Protein AF-A0AAV2LGY4-F1 (afdb_monomer_lite)

pLDDT: mean 78.93, std 14.62, range [42.22, 95.25]

Radius of gyration: 15.15 Å; chains: 1; bounding box: 28×25×45 Å

Structure (mmCIF, N/CA/C/O backbone):
data_AF-A0AAV2LGY4-F1
#
_entry.id   AF-A0AAV2LGY4-F1
#
loop_
_atom_site.group_PDB
_atom_site.id
_atom_site.type_symbol
_atom_site.label_atom_id
_atom_site.label_alt_id
_atom_site.label_comp_id
_atom_site.label_asym_id
_atom_site.label_entity_id
_atom_site.label_seq_id
_atom_site.pdbx_PDB_ins_code
_atom_site.Cartn_x
_atom_site.Cartn_y
_atom_site.Cartn_z
_atom_site.occupancy
_atom_site.B_iso_or_equiv
_atom_site.auth_seq_id
_atom_site.auth_comp_id
_atom_site.auth_asym_id
_atom_site.auth_atom_id
_atom_site.pdbx_PDB_model_num
ATOM 1 N N . MET A 1 1 ? -4.498 -14.468 -19.080 1.00 42.22 1 MET A N 1
ATOM 2 C CA . MET A 1 1 ? -5.159 -14.145 -17.798 1.00 42.22 1 MET A CA 1
ATOM 3 C C . MET A 1 1 ? -4.244 -14.619 -16.675 1.00 42.22 1 MET A C 1
ATOM 5 O O . MET A 1 1 ? -3.896 -15.791 -16.664 1.00 42.22 1 MET A O 1
ATOM 9 N N . ILE A 1 2 ? -3.747 -13.719 -15.824 1.00 50.09 2 ILE A N 1
ATOM 10 C CA . ILE A 1 2 ? -2.839 -14.062 -14.717 1.00 50.09 2 ILE A CA 1
ATOM 11 C C . ILE A 1 2 ? -3.687 -14.154 -13.446 1.00 50.09 2 ILE A C 1
ATOM 13 O O . ILE A 1 2 ? -4.285 -13.159 -13.058 1.00 50.09 2 ILE A O 1
ATOM 17 N N . LEU A 1 3 ? -3.762 -15.345 -12.841 1.00 50.88 3 LEU A N 1
ATOM 18 C CA . LEU A 1 3 ? -4.647 -15.627 -11.702 1.00 50.88 3 LEU A CA 1
ATOM 19 C C . LEU A 1 3 ? -4.055 -15.175 -10.352 1.00 50.88 3 LEU A C 1
ATOM 21 O O . LEU A 1 3 ? -4.797 -14.793 -9.459 1.00 50.88 3 LEU A O 1
ATOM 25 N N . CYS A 1 4 ? -2.724 -15.208 -10.197 1.00 51.41 4 CYS A N 1
ATOM 26 C CA . CYS A 1 4 ? -2.010 -14.678 -9.030 1.00 51.41 4 CYS A CA 1
ATOM 27 C C . CYS A 1 4 ? -0.510 -14.498 -9.345 1.00 51.41 4 CYS A C 1
ATOM 29 O O . CYS A 1 4 ? 0.072 -15.290 -10.096 1.00 51.41 4 CYS A O 1
ATOM 31 N N . ARG A 1 5 ? 0.130 -13.462 -8.789 1.00 59.03 5 ARG A N 1
ATOM 32 C CA . ARG A 1 5 ? 1.591 -13.254 -8.803 1.00 59.03 5 ARG A CA 1
ATOM 33 C C . ARG A 1 5 ? 2.052 -12.906 -7.394 1.00 59.03 5 ARG A C 1
ATOM 35 O O . ARG A 1 5 ? 1.369 -12.188 -6.675 1.00 59.03 5 ARG A O 1
ATOM 42 N N . PHE A 1 6 ? 3.218 -13.417 -7.012 1.00 58.81 6 PHE A N 1
ATOM 43 C CA . PHE A 1 6 ? 3.819 -13.123 -5.716 1.00 58.81 6 PHE A CA 1
ATOM 44 C C . PHE A 1 6 ? 4.362 -11.690 -5.692 1.00 58.81 6 PHE A C 1
ATOM 46 O O . PHE A 1 6 ? 4.959 -11.235 -6.667 1.00 58.81 6 PHE A O 1
ATOM 53 N N . ALA A 1 7 ? 4.181 -10.995 -4.566 1.00 58.66 7 ALA A N 1
ATOM 54 C CA . ALA A 1 7 ? 4.642 -9.618 -4.368 1.00 58.66 7 ALA A CA 1
ATOM 55 C C . ALA A 1 7 ? 6.181 -9.470 -4.346 1.00 58.66 7 ALA A C 1
ATOM 57 O O . ALA A 1 7 ? 6.684 -8.352 -4.370 1.00 58.66 7 ALA A O 1
ATOM 58 N N . ASP A 1 8 ? 6.930 -10.578 -4.360 1.00 62.94 8 ASP A N 1
ATOM 59 C CA . ASP A 1 8 ? 8.401 -10.621 -4.362 1.00 62.94 8 ASP A CA 1
ATOM 60 C C . ASP A 1 8 ? 9.027 -10.363 -5.756 1.00 62.94 8 ASP A C 1
ATOM 62 O O . ASP A 1 8 ? 10.113 -10.825 -6.092 1.00 62.94 8 ASP A O 1
ATOM 66 N N . GLN A 1 9 ? 8.310 -9.649 -6.633 1.00 60.78 9 GLN A N 1
ATOM 67 C CA . GLN A 1 9 ? 8.744 -9.327 -8.002 1.00 60.78 9 GLN A CA 1
ATOM 68 C C . GLN A 1 9 ? 9.200 -7.870 -8.171 1.00 60.78 9 GLN A C 1
ATOM 70 O O . GLN A 1 9 ? 9.212 -7.349 -9.286 1.00 60.78 9 GLN A O 1
ATOM 75 N N . THR A 1 10 ? 9.595 -7.194 -7.090 1.00 59.81 10 THR A N 1
ATOM 76 C CA . THR A 1 10 ? 10.043 -5.789 -7.143 1.00 59.81 10 THR A CA 1
ATOM 77 C C . THR A 1 10 ? 11.558 -5.610 -7.220 1.00 59.81 10 THR A C 1
ATOM 79 O O . THR A 1 10 ? 12.043 -4.479 -7.215 1.00 59.81 10 THR A O 1
ATOM 82 N N . ALA A 1 11 ? 12.323 -6.701 -7.335 1.00 68.88 11 ALA A N 1
ATOM 83 C CA . ALA A 1 11 ? 13.772 -6.636 -7.489 1.00 68.88 11 ALA A CA 1
ATOM 84 C C . ALA A 1 11 ? 14.175 -5.812 -8.727 1.00 68.88 11 ALA A C 1
ATOM 86 O O . ALA A 1 11 ? 13.610 -5.969 -9.813 1.00 68.88 11 ALA A O 1
ATOM 87 N N . VAL A 1 12 ? 15.181 -4.947 -8.571 1.00 68.31 12 VAL A N 1
ATOM 88 C CA . VAL A 1 12 ? 15.612 -3.981 -9.600 1.00 68.31 12 VAL A CA 1
ATOM 89 C C . VAL A 1 12 ? 16.043 -4.682 -10.894 1.00 68.31 12 VAL A C 1
ATOM 91 O O . VAL A 1 12 ? 15.752 -4.191 -11.983 1.00 68.31 12 VAL A O 1
ATOM 94 N N . GLN A 1 13 ? 16.641 -5.871 -10.783 1.00 73.81 13 GLN A N 1
ATOM 95 C CA . GLN A 1 13 ? 17.065 -6.706 -11.912 1.00 73.81 13 GLN A CA 1
ATOM 96 C C . GLN A 1 13 ? 15.920 -7.313 -12.748 1.00 73.81 13 GLN A C 1
ATOM 98 O O . GLN A 1 13 ? 16.179 -7.905 -13.795 1.00 73.81 13 GLN A O 1
ATOM 103 N N . LEU A 1 14 ? 14.659 -7.199 -12.319 1.00 76.38 14 LEU A N 1
ATOM 104 C CA . LEU A 1 14 ? 13.525 -7.705 -13.092 1.00 76.38 14 LEU A CA 1
ATOM 105 C C . LEU A 1 14 ? 13.108 -6.720 -14.197 1.00 76.38 14 LEU A C 1
ATOM 107 O O . LEU A 1 14 ? 13.231 -5.507 -14.009 1.00 76.38 14 LEU A O 1
ATOM 111 N N . PRO A 1 15 ? 12.559 -7.213 -15.327 1.00 84.38 15 PRO A N 1
ATOM 112 C CA . PRO A 1 15 ? 11.999 -6.363 -16.372 1.00 84.38 15 PRO A CA 1
ATOM 113 C C . PRO A 1 15 ? 10.962 -5.368 -15.822 1.00 84.38 15 PRO A C 1
ATOM 115 O O . PRO A 1 15 ? 10.204 -5.741 -14.917 1.00 84.38 15 PRO A O 1
ATOM 118 N N . PRO A 1 16 ? 10.871 -4.144 -16.377 1.00 82.12 16 PRO A N 1
ATOM 119 C CA . PRO A 1 16 ? 9.961 -3.101 -15.896 1.00 82.12 16 PRO A CA 1
ATOM 120 C C . PRO A 1 16 ? 8.514 -3.573 -15.705 1.00 82.12 16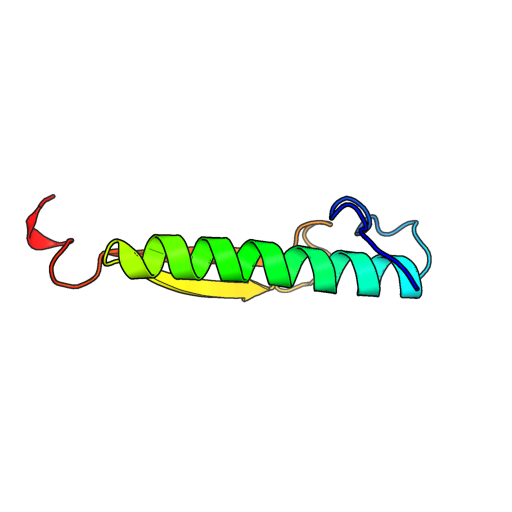 PRO A C 1
ATOM 122 O O . PRO A 1 16 ? 7.931 -3.321 -14.653 1.00 82.12 16 PRO A O 1
ATOM 125 N N . ASP A 1 17 ? 7.977 -4.343 -16.654 1.00 84.62 17 ASP A N 1
ATOM 126 C CA . ASP A 1 17 ? 6.604 -4.861 -16.594 1.00 84.62 17 ASP A CA 1
ATOM 127 C C . ASP A 1 17 ? 6.374 -5.770 -15.381 1.00 84.62 17 ASP A C 1
ATOM 129 O O . ASP A 1 17 ? 5.328 -5.713 -14.735 1.00 84.62 17 ASP A O 1
ATOM 133 N N . ARG A 1 18 ? 7.373 -6.587 -15.016 1.00 81.19 18 ARG A N 1
ATOM 134 C CA . ARG A 1 18 ? 7.287 -7.447 -13.826 1.00 81.19 18 ARG A CA 1
ATOM 135 C C . ARG A 1 18 ? 7.342 -6.630 -12.543 1.00 81.19 18 ARG A C 1
ATOM 137 O O . ARG A 1 18 ? 6.596 -6.929 -11.615 1.00 81.19 18 ARG A O 1
ATOM 144 N N . ARG A 1 19 ? 8.166 -5.577 -12.507 1.00 79.31 19 ARG A N 1
ATOM 145 C CA . ARG A 1 19 ? 8.225 -4.663 -11.357 1.00 79.31 19 ARG A CA 1
ATOM 146 C C . ARG A 1 19 ? 6.913 -3.903 -11.180 1.00 79.31 19 ARG A C 1
ATOM 148 O O . ARG A 1 19 ? 6.457 -3.762 -10.049 1.00 79.31 19 ARG A O 1
ATOM 155 N N . LEU A 1 20 ? 6.279 -3.473 -12.274 1.00 81.31 20 LEU A N 1
ATOM 156 C CA . LEU A 1 20 ? 4.974 -2.809 -12.241 1.00 81.31 20 LEU A CA 1
ATOM 157 C C . LEU A 1 20 ? 3.888 -3.732 -11.674 1.00 81.31 20 LEU A C 1
ATOM 159 O O . LEU A 1 20 ? 3.158 -3.334 -10.768 1.00 81.31 20 LEU A O 1
ATOM 163 N N . ILE A 1 21 ? 3.832 -4.980 -12.146 1.00 84.25 21 ILE A N 1
ATOM 164 C CA . ILE A 1 21 ? 2.905 -5.990 -11.615 1.00 84.25 21 ILE A CA 1
ATOM 165 C C . ILE A 1 21 ? 3.180 -6.239 -10.127 1.00 84.25 21 ILE A C 1
ATOM 167 O O . ILE A 1 21 ? 2.255 -6.213 -9.319 1.00 84.25 21 ILE A O 1
ATOM 171 N N . GLY A 1 22 ? 4.448 -6.420 -9.741 1.00 81.19 22 GLY A N 1
ATOM 172 C CA . GLY A 1 22 ? 4.842 -6.602 -8.342 1.00 81.19 22 GLY A CA 1
ATOM 173 C C . GLY A 1 22 ? 4.401 -5.436 -7.452 1.00 81.19 22 GLY A C 1
ATOM 174 O O . GLY A 1 22 ? 3.851 -5.657 -6.373 1.00 81.19 22 GLY A O 1
ATOM 175 N N . LYS A 1 23 ? 4.556 -4.197 -7.934 1.00 81.50 23 LYS A N 1
ATOM 176 C CA . LYS A 1 23 ? 4.119 -2.977 -7.243 1.00 81.50 23 LYS A CA 1
ATOM 177 C C . LYS A 1 23 ? 2.594 -2.913 -7.091 1.00 81.50 23 LYS A C 1
ATOM 179 O O . LYS A 1 23 ? 2.117 -2.564 -6.014 1.00 81.50 23 LYS A O 1
ATOM 184 N N . GLN A 1 24 ? 1.834 -3.293 -8.121 1.00 84.12 24 GLN A N 1
ATOM 185 C CA . GLN A 1 24 ? 0.368 -3.369 -8.057 1.00 84.12 24 GLN A CA 1
ATOM 186 C C . GLN A 1 24 ? -0.101 -4.427 -7.051 1.00 84.12 24 GLN A C 1
ATOM 188 O O . GLN A 1 24 ? -0.941 -4.135 -6.200 1.00 84.12 24 GLN A O 1
ATOM 193 N N . CYS A 1 25 ? 0.478 -5.631 -7.092 1.00 84.69 25 CYS A N 1
ATOM 194 C CA . CYS A 1 25 ? 0.168 -6.693 -6.133 1.00 84.69 25 CYS A CA 1
ATOM 195 C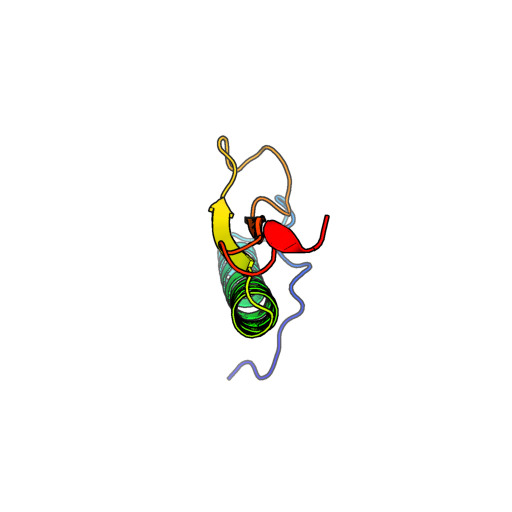 C . CYS A 1 25 ? 0.490 -6.267 -4.694 1.00 84.69 25 CYS A C 1
ATOM 197 O O . CYS A 1 25 ? -0.317 -6.488 -3.796 1.00 84.69 25 CYS A O 1
ATOM 199 N N . MET A 1 26 ? 1.637 -5.619 -4.476 1.00 84.25 26 MET A N 1
ATOM 200 C CA . MET A 1 26 ? 2.023 -5.084 -3.168 1.00 84.25 26 MET A CA 1
ATOM 201 C C . MET A 1 26 ? 1.016 -4.041 -2.668 1.00 84.25 26 MET A C 1
ATOM 203 O O . MET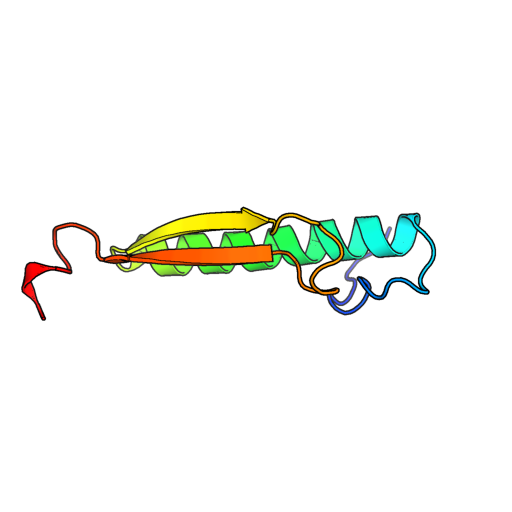 A 1 26 ? 0.587 -4.125 -1.523 1.00 84.25 26 MET A O 1
ATOM 207 N N . GLY A 1 27 ? 0.576 -3.126 -3.539 1.00 85.62 27 GLY A N 1
ATOM 208 C CA . GLY A 1 27 ? -0.434 -2.119 -3.208 1.00 85.62 27 GLY A CA 1
ATOM 209 C C . GLY A 1 27 ? -1.767 -2.717 -2.753 1.00 85.62 27 GLY A C 1
ATOM 210 O O . GLY A 1 27 ? -2.320 -2.252 -1.763 1.00 85.62 27 GLY A O 1
ATOM 211 N N . LEU A 1 28 ? -2.257 -3.774 -3.413 1.00 87.94 28 LEU A N 1
ATOM 212 C CA . LEU A 1 28 ? -3.495 -4.455 -3.002 1.00 87.94 28 LEU A CA 1
ATOM 213 C C . LEU A 1 28 ? -3.390 -5.037 -1.587 1.00 87.94 28 LEU A C 1
ATOM 215 O O . LEU A 1 28 ? -4.286 -4.841 -0.771 1.00 87.94 28 LEU A O 1
ATOM 219 N N . VAL A 1 29 ? -2.284 -5.721 -1.283 1.00 87.88 29 VAL A N 1
ATOM 220 C CA . VAL A 1 29 ? -2.070 -6.321 0.043 1.00 87.88 29 VAL A CA 1
ATOM 221 C C . VAL A 1 29 ? -1.853 -5.244 1.113 1.00 87.88 29 VAL A C 1
ATOM 223 O O . VAL A 1 29 ? -2.321 -5.384 2.240 1.00 87.88 29 VAL A O 1
ATOM 226 N N . ASP A 1 30 ? -1.146 -4.163 0.786 1.00 90.00 30 ASP A N 1
ATOM 227 C CA . ASP A 1 30 ? -0.921 -3.053 1.716 1.00 90.00 30 ASP A CA 1
ATOM 228 C C . ASP A 1 30 ? -2.224 -2.289 2.016 1.00 90.00 30 ASP A C 1
ATOM 230 O O . ASP A 1 30 ? -2.439 -1.883 3.156 1.00 90.00 30 ASP A O 1
ATOM 234 N N . LEU A 1 31 ? -3.123 -2.142 1.038 1.00 90.69 31 LEU A N 1
ATOM 235 C CA . LEU A 1 31 ? -4.447 -1.548 1.251 1.00 90.69 31 LEU A CA 1
ATOM 236 C C . LEU A 1 31 ? -5.335 -2.419 2.144 1.00 90.69 31 LEU A C 1
ATOM 238 O O . LEU A 1 31 ? -5.933 -1.894 3.078 1.00 90.69 31 LEU A O 1
ATOM 242 N N . ASP A 1 32 ? -5.362 -3.734 1.922 1.00 94.12 32 ASP A N 1
ATOM 243 C CA . ASP A 1 32 ? -6.097 -4.673 2.782 1.00 94.12 32 ASP A CA 1
ATOM 244 C C . ASP A 1 32 ? -5.625 -4.589 4.247 1.00 94.12 32 ASP A C 1
ATOM 246 O O . ASP A 1 32 ? -6.425 -4.4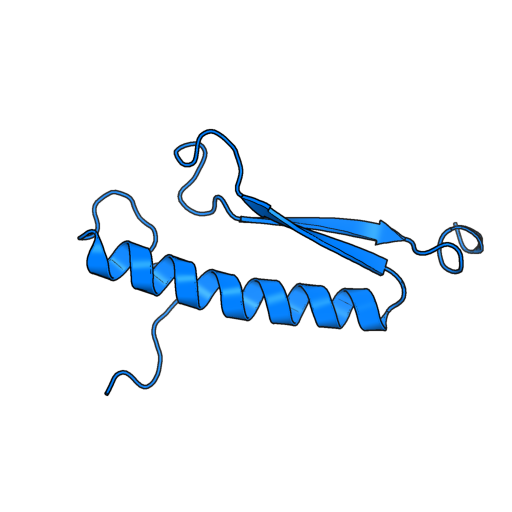19 5.169 1.00 94.12 32 ASP A O 1
ATOM 250 N N . ARG A 1 33 ? -4.303 -4.568 4.465 1.00 92.81 33 ARG A N 1
ATOM 251 C CA . ARG A 1 33 ? -3.713 -4.358 5.799 1.00 92.81 33 ARG A CA 1
ATOM 252 C C . ARG A 1 33 ? -4.069 -2.997 6.398 1.00 92.81 33 ARG A C 1
ATOM 254 O O . ARG A 1 33 ? -4.291 -2.912 7.606 1.00 92.81 33 ARG A O 1
ATOM 261 N N . SER A 1 34 ? -4.105 -1.946 5.578 1.00 93.75 34 SER A N 1
ATOM 262 C CA . SER A 1 34 ? -4.508 -0.603 6.007 1.00 93.75 34 SER A CA 1
ATOM 263 C C . SER A 1 34 ? -5.950 -0.608 6.506 1.00 93.75 34 SER A C 1
ATOM 265 O O . SER A 1 34 ? -6.200 -0.160 7.621 1.00 93.75 34 SER A O 1
ATOM 267 N N . TRP A 1 35 ? -6.877 -1.187 5.739 1.00 94.56 35 TRP A N 1
ATOM 268 C CA . TRP A 1 35 ? -8.287 -1.289 6.122 1.00 94.56 35 TRP A CA 1
ATOM 269 C C . TRP A 1 35 ? -8.499 -2.131 7.375 1.00 94.56 35 TRP A C 1
ATOM 271 O O . TRP A 1 35 ? -9.286 -1.753 8.243 1.00 94.56 35 TRP A O 1
ATOM 281 N N . ALA A 1 36 ? -7.769 -3.239 7.513 1.00 95.00 36 ALA A N 1
ATOM 282 C CA . ALA A 1 36 ? -7.820 -4.044 8.725 1.00 95.00 36 ALA A CA 1
ATOM 283 C C . ALA A 1 36 ? -7.425 -3.217 9.960 1.00 95.00 36 ALA A C 1
ATOM 285 O O . ALA A 1 36 ? -8.116 -3.263 10.974 1.00 95.00 36 ALA A O 1
ATOM 286 N N . ALA A 1 37 ? -6.358 -2.421 9.881 1.00 93.62 37 ALA A N 1
ATOM 287 C CA . ALA A 1 37 ? -5.943 -1.553 10.980 1.00 93.62 37 ALA A CA 1
ATOM 288 C C . ALA A 1 37 ? -6.930 -0.394 11.229 1.00 93.62 37 ALA A C 1
ATOM 290 O O . ALA A 1 37 ? -7.222 -0.079 12.385 1.00 93.62 37 ALA A O 1
ATOM 291 N N . GLU A 1 38 ? -7.502 0.194 10.177 1.00 94.44 38 GLU A N 1
ATOM 292 C CA . GLU A 1 38 ? -8.543 1.225 10.300 1.00 94.44 38 GLU A CA 1
ATOM 293 C C . GLU A 1 38 ? -9.798 0.706 11.010 1.00 94.44 38 GLU A C 1
ATOM 295 O O . GLU A 1 38 ? -10.324 1.376 11.900 1.00 94.44 38 GLU A O 1
ATOM 300 N N . ALA A 1 39 ? -10.216 -0.529 10.720 1.00 95.25 39 ALA A N 1
ATOM 301 C CA . ALA A 1 39 ? -11.321 -1.187 11.420 1.00 95.25 39 ALA A CA 1
ATOM 302 C C . ALA A 1 39 ? -11.057 -1.382 12.928 1.00 95.25 39 ALA A C 1
ATOM 304 O O . ALA A 1 39 ? -12.000 -1.529 13.704 1.00 95.25 39 ALA A O 1
ATOM 305 N N . HIS A 1 40 ? -9.791 -1.342 13.357 1.00 93.12 40 HIS A N 1
ATOM 306 C CA . HIS A 1 40 ? -9.378 -1.424 14.762 1.00 93.12 40 HIS A CA 1
ATOM 307 C C . HIS A 1 40 ? -9.095 -0.047 15.386 1.00 93.12 40 HIS A C 1
ATOM 309 O O . HIS A 1 40 ? -8.495 0.042 16.457 1.00 93.12 40 HIS A O 1
ATOM 315 N N . GLY A 1 41 ? -9.543 1.034 14.742 1.00 92.94 41 GLY A N 1
ATOM 316 C CA . GLY A 1 41 ? -9.470 2.384 15.295 1.00 92.94 41 GLY A CA 1
ATOM 317 C C . GLY A 1 41 ? -8.120 3.070 15.112 1.00 92.94 41 GLY A C 1
ATOM 318 O O . GLY A 1 41 ? -7.826 4.008 15.849 1.00 92.94 41 GLY A O 1
ATOM 319 N N . TYR A 1 42 ? -7.300 2.635 14.153 1.00 94.50 42 TYR A N 1
ATOM 320 C CA . TYR A 1 42 ? -6.103 3.366 13.735 1.00 94.50 42 TYR A CA 1
ATOM 321 C C . TYR A 1 42 ? -6.418 4.287 12.552 1.00 94.50 42 TYR A C 1
ATOM 323 O O . TYR A 1 42 ? -7.197 3.947 11.674 1.00 94.50 42 TYR A O 1
ATOM 331 N N . SER A 1 43 ? -5.771 5.445 12.484 1.00 94.25 43 SER A N 1
ATOM 332 C CA . SER A 1 43 ? -5.645 6.208 11.242 1.00 94.25 43 SER A CA 1
ATOM 333 C C . SER A 1 43 ? -4.395 5.719 10.523 1.00 94.25 43 SER A C 1
ATOM 335 O O . SER A 1 43 ? -3.291 5.887 11.046 1.00 94.25 43 SER A O 1
ATOM 337 N N . VAL A 1 44 ? -4.536 5.138 9.333 1.00 94.62 44 VAL A N 1
ATOM 338 C CA . VAL A 1 44 ? -3.403 4.567 8.590 1.00 94.62 44 VAL A CA 1
ATOM 339 C C . VAL A 1 44 ? -3.184 5.309 7.279 1.00 94.62 44 VAL A C 1
ATOM 341 O O . VAL A 1 44 ? -4.116 5.788 6.643 1.00 94.62 44 VAL A O 1
ATOM 344 N N . ARG A 1 45 ? -1.922 5.446 6.873 1.00 93.38 45 ARG A N 1
ATOM 345 C CA . ARG A 1 45 ? -1.543 6.017 5.583 1.00 93.38 45 ARG A CA 1
ATOM 346 C C . ARG A 1 45 ? -0.560 5.097 4.882 1.00 93.38 45 ARG A C 1
ATOM 348 O O . ARG A 1 45 ? 0.526 4.834 5.399 1.00 93.38 45 ARG A O 1
ATOM 355 N N . VAL A 1 46 ? -0.931 4.652 3.687 1.00 91.31 46 VAL A N 1
ATOM 356 C CA . VAL A 1 46 ? -0.017 3.974 2.767 1.00 91.31 46 VAL A CA 1
ATOM 357 C C . VAL A 1 46 ? 0.773 5.043 2.014 1.00 91.31 46 VAL A C 1
ATOM 359 O O . VAL A 1 46 ? 0.193 5.958 1.428 1.00 91.31 46 VAL A O 1
ATOM 362 N N . MET A 1 47 ? 2.099 4.962 2.050 1.00 90.25 47 MET A N 1
ATOM 363 C CA . MET A 1 47 ? 2.994 5.914 1.389 1.00 90.25 47 MET A CA 1
ATOM 364 C C . MET A 1 47 ? 4.162 5.199 0.714 1.00 90.25 47 MET A C 1
ATOM 366 O O . MET A 1 47 ? 4.507 4.079 1.079 1.00 90.25 47 MET A O 1
ATOM 370 N N . THR A 1 48 ? 4.778 5.852 -0.271 1.00 87.62 48 THR A N 1
ATOM 371 C CA . THR A 1 48 ? 6.010 5.371 -0.910 1.00 87.62 48 THR A CA 1
ATOM 372 C C . THR A 1 48 ? 7.187 6.229 -0.451 1.00 87.62 48 THR A C 1
ATOM 374 O O . THR A 1 48 ? 7.072 7.453 -0.397 1.00 87.62 48 THR A O 1
ATOM 377 N N . MET A 1 49 ? 8.304 5.591 -0.106 1.00 86.25 49 MET A N 1
ATOM 378 C CA . MET A 1 49 ? 9.547 6.274 0.252 1.00 86.25 49 MET A CA 1
ATOM 379 C C . MET A 1 49 ? 10.123 7.059 -0.927 1.00 86.25 49 MET A C 1
ATOM 381 O O . MET A 1 49 ? 9.998 6.654 -2.082 1.00 86.25 49 MET A O 1
ATOM 385 N N . GLN A 1 50 ? 10.795 8.162 -0.607 1.00 87.88 50 GLN A N 1
ATOM 386 C CA . GLN A 1 50 ? 11.568 8.952 -1.556 1.00 87.88 50 GLN A CA 1
ATOM 387 C C . GLN A 1 50 ? 13.032 9.008 -1.093 1.00 87.88 50 GLN A C 1
ATOM 389 O O . GLN A 1 50 ? 13.268 9.409 0.048 1.00 87.88 50 GLN A O 1
ATOM 394 N N . PRO A 1 51 ? 14.007 8.638 -1.947 1.00 85.38 51 PRO A N 1
ATOM 395 C CA . PRO A 1 51 ? 13.848 8.135 -3.317 1.00 85.38 51 PRO A CA 1
ATOM 396 C C . PRO A 1 51 ? 13.253 6.717 -3.389 1.00 85.38 51 PRO A C 1
ATOM 398 O O . PRO A 1 51 ? 13.413 5.900 -2.485 1.00 85.38 51 PRO A O 1
ATOM 401 N N . GLU A 1 52 ? 12.614 6.382 -4.513 1.00 80.06 52 GLU A N 1
ATOM 402 C CA . GLU A 1 52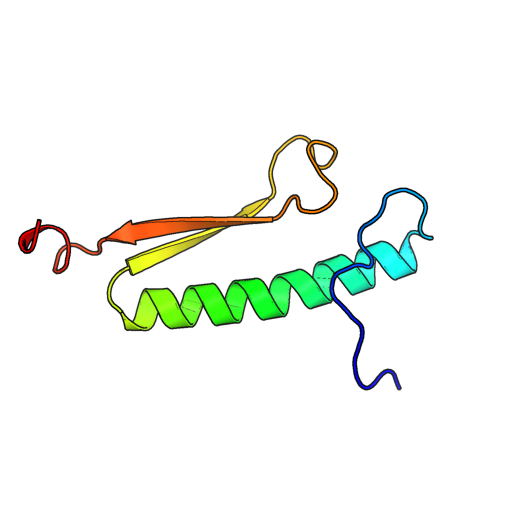 ? 12.023 5.048 -4.717 1.00 80.06 52 GLU A CA 1
ATOM 403 C C . GLU A 1 52 ? 13.049 3.902 -4.672 1.00 80.06 52 GLU A C 1
ATOM 405 O O . GLU A 1 52 ? 12.668 2.750 -4.468 1.00 80.06 52 GLU A O 1
ATOM 410 N N . SER A 1 53 ? 14.336 4.217 -4.841 1.00 77.50 53 SER A N 1
ATOM 411 C CA . SER A 1 53 ? 15.462 3.282 -4.813 1.00 77.50 53 SER A CA 1
ATOM 412 C C . SER A 1 53 ? 15.944 2.911 -3.409 1.00 77.50 53 SER A C 1
ATOM 414 O O . SER A 1 53 ? 16.844 2.080 -3.296 1.00 77.50 53 SER A O 1
ATOM 416 N N . CYS A 1 54 ? 15.367 3.477 -2.341 1.00 79.62 54 CYS A N 1
ATOM 417 C CA . CYS A 1 54 ? 15.768 3.164 -0.965 1.00 79.62 54 CYS A CA 1
ATOM 418 C C . CYS A 1 54 ? 15.694 1.663 -0.641 1.00 79.62 54 CYS A C 1
ATOM 420 O O . CYS A 1 54 ? 16.509 1.154 0.123 1.00 79.62 54 CYS A O 1
ATOM 422 N N . THR A 1 55 ? 14.716 0.946 -1.197 1.00 74.75 55 THR A N 1
ATOM 423 C CA . THR A 1 55 ? 14.574 -0.510 -1.049 1.00 74.75 55 THR A CA 1
ATOM 424 C C . THR A 1 55 ? 13.605 -1.055 -2.102 1.00 74.75 55 THR A C 1
ATOM 426 O O . THR A 1 55 ? 12.679 -0.342 -2.496 1.00 74.75 55 THR A O 1
ATOM 429 N N . PRO A 1 56 ? 13.739 -2.331 -2.522 1.00 68.56 56 PRO A N 1
ATOM 430 C CA . PRO A 1 56 ? 12.734 -3.007 -3.348 1.00 68.56 56 PRO A CA 1
ATOM 431 C C . PR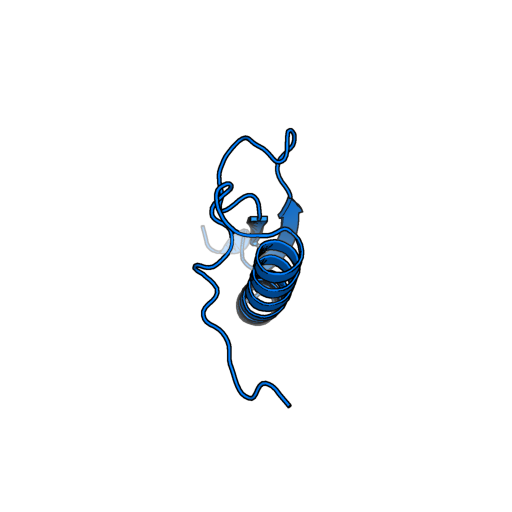O A 1 56 ? 11.321 -2.989 -2.741 1.00 68.56 56 PRO A C 1
ATOM 433 O O . PRO A 1 56 ? 10.335 -3.103 -3.471 1.00 68.56 56 PRO A O 1
ATOM 436 N N . LYS A 1 57 ? 11.211 -2.840 -1.413 1.00 71.00 57 LYS A N 1
ATOM 437 C CA . LYS A 1 57 ? 9.951 -2.636 -0.691 1.00 71.00 57 LYS A CA 1
ATOM 438 C C . LYS A 1 57 ? 9.838 -1.175 -0.266 1.00 71.00 57 LYS A C 1
ATOM 440 O O . LYS A 1 57 ? 10.053 -0.826 0.888 1.00 71.00 57 LYS A O 1
ATOM 445 N N . ASN A 1 58 ? 9.537 -0.311 -1.228 1.00 78.69 58 ASN A N 1
ATOM 446 C CA . ASN A 1 58 ? 9.443 1.130 -1.005 1.00 78.69 58 ASN A CA 1
ATOM 447 C C . ASN A 1 58 ? 8.074 1.601 -0.483 1.00 78.69 58 ASN A C 1
ATOM 449 O O . ASN A 1 58 ? 7.932 2.782 -0.179 1.00 78.69 58 ASN A O 1
ATOM 453 N N . ASN A 1 59 ? 7.086 0.709 -0.344 1.00 86.31 59 ASN A N 1
ATOM 454 C CA . ASN A 1 59 ? 5.828 1.006 0.344 1.00 86.31 59 ASN A CA 1
ATOM 455 C C . ASN A 1 59 ? 5.983 0.903 1.866 1.00 86.31 59 ASN A C 1
ATOM 457 O O . ASN A 1 59 ? 6.560 -0.060 2.376 1.00 86.31 59 ASN A O 1
ATOM 461 N N . MET A 1 60 ? 5.383 1.848 2.584 1.00 87.75 60 MET A N 1
ATOM 462 C CA . MET A 1 60 ? 5.238 1.826 4.037 1.00 87.75 60 MET A CA 1
ATOM 463 C C . MET A 1 60 ? 3.789 2.088 4.438 1.00 87.75 60 MET A C 1
ATOM 465 O O . MET A 1 60 ? 3.118 2.935 3.847 1.00 87.75 60 MET A O 1
ATOM 469 N N . LEU A 1 61 ? 3.338 1.399 5.486 1.00 91.44 61 LEU A N 1
ATOM 470 C CA . LEU A 1 61 ? 2.110 1.725 6.202 1.00 91.44 61 LEU A CA 1
ATOM 471 C C . LEU A 1 61 ? 2.491 2.468 7.479 1.00 91.44 61 LEU A C 1
ATOM 473 O O . LEU A 1 61 ? 3.220 1.932 8.312 1.00 91.44 61 LEU A O 1
ATOM 477 N N . VAL A 1 62 ? 1.986 3.685 7.639 1.00 92.12 62 VAL A N 1
ATOM 478 C CA . VAL A 1 62 ? 2.160 4.468 8.865 1.00 92.12 62 VAL A CA 1
ATOM 479 C C . VAL A 1 62 ? 0.808 4.583 9.545 1.00 92.12 62 VAL A C 1
ATOM 481 O O . VAL A 1 62 ? -0.099 5.214 9.009 1.00 92.12 62 VAL A O 1
ATOM 484 N N . GLY A 1 63 ? 0.674 3.951 10.709 1.00 92.62 63 GLY A N 1
ATOM 485 C CA . GLY A 1 63 ? -0.526 3.999 11.538 1.00 92.62 63 GLY A CA 1
ATOM 486 C C . GLY A 1 63 ? -0.343 4.907 12.749 1.00 92.62 63 GLY A C 1
ATOM 487 O O . GLY A 1 63 ? 0.708 4.892 13.387 1.00 92.62 63 GLY A O 1
ATOM 488 N N . ARG A 1 64 ? -1.376 5.675 13.086 1.00 93.56 64 ARG A N 1
ATOM 489 C CA . ARG A 1 64 ? -1.513 6.389 14.359 1.00 93.56 64 ARG A CA 1
ATOM 490 C C . ARG A 1 64 ? -2.766 5.880 15.069 1.00 93.56 64 ARG A C 1
ATOM 492 O O . ARG A 1 64 ? -3.757 5.638 14.382 1.00 93.56 64 ARG A O 1
ATOM 499 N N . PRO A 1 65 ? -2.766 5.713 16.399 1.00 91.25 65 PRO A N 1
ATOM 500 C CA . PRO A 1 65 ? -4.001 5.447 17.127 1.00 91.25 65 PRO A CA 1
ATOM 501 C C . PRO A 1 65 ? -5.026 6.549 16.818 1.00 91.25 65 PRO A C 1
ATOM 503 O O . PRO A 1 65 ? -4.674 7.728 16.771 1.00 91.25 65 PRO A O 1
ATOM 506 N N . GLY A 1 66 ? -6.280 6.186 16.557 1.00 81.69 66 GLY A N 1
ATOM 507 C CA . GLY A 1 66 ? -7.378 7.148 16.523 1.00 81.69 66 GLY A CA 1
ATOM 508 C C . GLY A 1 66 ? -7.648 7.692 17.929 1.00 81.69 66 GLY A C 1
ATOM 509 O O . GLY A 1 66 ? -7.248 7.083 18.919 1.00 81.69 66 GLY A O 1
ATOM 510 N N . GLN A 1 67 ? -8.363 8.814 18.040 1.00 67.19 67 GLN A N 1
ATOM 511 C CA . GLN A 1 67 ? -8.608 9.508 19.319 1.00 67.19 67 GLN A CA 1
ATOM 512 C C . GLN A 1 67 ? -9.189 8.608 20.436 1.00 67.19 67 GLN A C 1
ATOM 514 O O . GLN A 1 67 ? -8.978 8.874 21.614 1.00 67.19 67 GLN A O 1
ATOM 519 N N . ALA A 1 68 ? -9.889 7.522 20.085 1.00 59.72 68 ALA A N 1
ATOM 520 C CA . ALA A 1 68 ? -10.414 6.538 21.038 1.00 59.72 68 ALA A CA 1
ATOM 521 C C . ALA A 1 68 ? -9.359 5.537 21.566 1.00 59.72 68 ALA A C 1
ATOM 523 O O . ALA A 1 68 ? -9.543 4.952 22.632 1.00 59.72 68 ALA A O 1
ATOM 524 N N . ALA A 1 69 ? -8.266 5.319 20.832 1.00 56.03 69 ALA A N 1
ATOM 525 C CA . ALA A 1 69 ? -7.175 4.417 21.201 1.00 56.03 69 ALA A CA 1
ATOM 526 C C . ALA A 1 69 ? -6.061 5.129 21.994 1.00 56.03 69 ALA A C 1
ATOM 528 O O . ALA A 1 69 ? -5.414 4.492 22.820 1.00 56.03 69 ALA A O 1
ATOM 529 N N . GLU A 1 70 ? -5.889 6.446 21.819 1.00 54.56 70 GLU A N 1
ATOM 530 C CA . GLU A 1 70 ? -4.979 7.282 22.631 1.00 54.56 70 GLU A CA 1
ATOM 531 C C . GLU A 1 70 ? -5.344 7.298 24.127 1.00 54.56 70 GLU A C 1
ATOM 533 O O . GLU A 1 70 ? -4.479 7.499 24.967 1.00 54.56 70 GLU A O 1
ATOM 538 N N . GLN A 1 71 ? -6.605 7.031 24.479 1.00 50.47 71 GLN A N 1
ATOM 539 C CA . GLN A 1 71 ? -7.093 7.027 25.867 1.00 50.47 71 GLN A CA 1
ATOM 540 C C . GLN A 1 71 ? -6.828 5.707 26.617 1.00 50.47 71 GLN A C 1
ATOM 542 O O . GLN A 1 71 ? -7.211 5.578 27.778 1.00 50.47 71 GLN A O 1
ATOM 547 N N . ARG A 1 72 ? -6.228 4.704 25.959 1.00 53.97 72 ARG A N 1
ATOM 548 C CA . ARG A 1 72 ? -5.961 3.369 26.531 1.00 53.97 72 ARG A CA 1
ATOM 549 C C . ARG A 1 72 ? -4.477 3.093 26.806 1.00 53.97 72 ARG A C 1
ATOM 551 O O . ARG A 1 72 ? -4.161 1.965 27.181 1.00 53.97 72 ARG A O 1
ATOM 558 N N . VAL A 1 73 ? -3.595 4.070 26.587 1.00 51.00 73 VAL A N 1
ATOM 559 C CA . VAL A 1 73 ? -2.140 3.959 26.808 1.00 51.00 73 VAL A CA 1
ATOM 560 C C . VAL A 1 73 ? -1.736 4.729 28.054 1.00 51.00 73 VAL A C 1
ATOM 562 O O . VAL A 1 73 ? -2.228 5.866 28.215 1.00 51.00 73 VAL A O 1
#

Sequence (73 aa):
MILCRFADQTAVQLPPDRRLIGKQCMGLVDLDRSWAAEAHGYSVRVMTMQPESCTPKNNMLVGRPGQAAEQRV

Foldseek 3Di:
DDPDDALVQLDPPHDPVSNVVSVVNLVVVVVVVCVVVVVVQKNKDWDFDPPNVPDSCRIDIDIDHHPVVVVVD

Secondary structure (DSSP, 8-state):
------S----TTS-HHHHHHHHHHHHHHHHHHHHHHHHTTEEEEEEE-SSGGG-S--EEEEEEE-TTTGGG-

Organism: Knipowitschia caucasica (NCBI:txid637954)